Protein AF-A0A486RSJ1-F1 (afdb_monomer)

pLDDT: mean 79.88, std 11.35, range [47.62, 94.0]

Mean predicted aligned error: 12.61 Å

Sequence (170 aa):
MIQPIKFGGFFWLCMSTATRVRKNELHSVYFFQVIQTYAVINIIIFFLFCIAINRILLTGDFNQPFGNIDLMIGSILALLALILIYRLFIVPSFNYLSIYYNKVTSLIVLLLSIIISYYSSSYIRIIDEKEIINPKEYCELSYILKFSPSHINEINKSLYLNKCINLFPQ

Radius of gyration: 22.12 Å; Cα contacts (8 Å, |Δi|>4): 108; chains: 1; bounding box: 56×22×58 Å

Structure (mmCIF, N/CA/C/O backbone):
data_AF-A0A486RSJ1-F1
#
_entry.id   AF-A0A486RSJ1-F1
#
loop_
_atom_site.group_PDB
_atom_site.id
_atom_site.type_symbol
_atom_site.label_atom_id
_atom_site.label_alt_id
_atom_site.label_comp_id
_atom_site.label_asym_id
_atom_site.label_entity_id
_atom_site.label_seq_id
_atom_site.pdbx_PDB_ins_code
_atom_site.Cartn_x
_atom_site.Cartn_y
_atom_site.Cartn_z
_atom_site.occupancy
_atom_site.B_iso_or_equiv
_atom_site.auth_seq_id
_atom_site.auth_comp_id
_atom_site.auth_asym_id
_atom_site.auth_atom_id
_atom_site.pdbx_PDB_model_num
ATOM 1 N N . MET A 1 1 ? 6.468 -8.674 -1.966 1.00 50.50 1 MET A N 1
ATOM 2 C CA . MET A 1 1 ? 5.564 -9.372 -1.017 1.00 50.50 1 MET A CA 1
ATOM 3 C C . MET A 1 1 ? 5.718 -8.902 0.437 1.00 50.50 1 MET A C 1
ATOM 5 O O . MET A 1 1 ? 4.743 -8.917 1.169 1.00 50.50 1 MET A O 1
ATOM 9 N N . ILE A 1 2 ? 6.894 -8.426 0.863 1.00 60.66 2 ILE A N 1
ATOM 10 C CA . ILE A 1 2 ? 7.150 -8.018 2.260 1.00 60.66 2 ILE A CA 1
ATOM 11 C C . ILE A 1 2 ? 6.455 -6.697 2.653 1.00 60.66 2 ILE A C 1
ATOM 13 O O . ILE A 1 2 ? 5.944 -6.578 3.762 1.00 60.66 2 ILE A O 1
ATOM 17 N N . GLN A 1 3 ? 6.385 -5.713 1.751 1.00 70.50 3 GLN A N 1
ATOM 18 C CA . GLN A 1 3 ? 5.724 -4.422 2.007 1.00 70.50 3 GLN A CA 1
ATOM 19 C C . GLN A 1 3 ? 4.232 -4.515 2.391 1.00 70.50 3 GLN A C 1
ATOM 21 O O . GLN A 1 3 ? 3.864 -3.909 3.396 1.00 70.50 3 GLN A O 1
ATOM 26 N N . PRO A 1 4 ? 3.365 -5.276 1.690 1.00 74.06 4 PRO A N 1
ATOM 27 C CA . PRO A 1 4 ? 1.960 -5.388 2.089 1.00 74.06 4 PRO A CA 1
ATOM 28 C C . PRO A 1 4 ? 1.773 -6.096 3.432 1.00 74.06 4 PRO A C 1
ATOM 30 O O . PRO A 1 4 ? 0.851 -5.761 4.168 1.00 74.06 4 PRO A O 1
ATOM 33 N N . ILE A 1 5 ? 2.666 -7.027 3.784 1.00 77.88 5 ILE A N 1
ATOM 34 C CA . ILE A 1 5 ? 2.651 -7.700 5.089 1.00 77.88 5 ILE A CA 1
ATOM 35 C C . ILE A 1 5 ? 3.034 -6.711 6.197 1.00 77.88 5 ILE A C 1
ATOM 37 O O . ILE A 1 5 ? 2.352 -6.656 7.218 1.00 77.88 5 ILE A O 1
ATOM 41 N N . LYS A 1 6 ? 4.069 -5.886 5.981 1.00 82.19 6 LYS A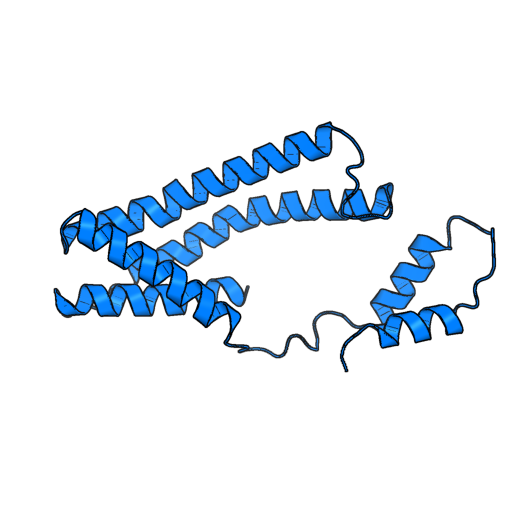 N 1
ATOM 42 C CA . LYS A 1 6 ? 4.459 -4.813 6.912 1.00 82.19 6 LYS A CA 1
ATOM 43 C C . LYS A 1 6 ? 3.316 -3.826 7.124 1.00 82.19 6 LYS A C 1
ATOM 45 O O . LYS A 1 6 ? 2.878 -3.632 8.255 1.00 82.19 6 LYS A O 1
ATOM 50 N N . PHE A 1 7 ? 2.802 -3.248 6.038 1.00 85.12 7 PHE A N 1
ATOM 51 C CA . PHE A 1 7 ? 1.705 -2.287 6.104 1.00 85.12 7 PHE A CA 1
ATOM 52 C C . PHE A 1 7 ? 0.461 -2.901 6.751 1.00 85.12 7 PHE A C 1
ATOM 54 O O . PHE A 1 7 ? -0.103 -2.305 7.662 1.00 85.12 7 PHE A O 1
ATOM 61 N N . GLY A 1 8 ? 0.064 -4.107 6.335 1.00 83.81 8 GLY A N 1
ATOM 62 C CA . GLY A 1 8 ? -1.082 -4.812 6.903 1.00 83.81 8 GLY A CA 1
ATOM 63 C C . GLY A 1 8 ? -0.924 -5.107 8.387 1.00 83.81 8 GLY A C 1
ATOM 64 O O . GLY A 1 8 ? -1.876 -4.918 9.137 1.00 83.81 8 GLY A O 1
ATOM 65 N N . GLY A 1 9 ? 0.273 -5.499 8.828 1.00 84.50 9 GLY A N 1
ATOM 66 C CA . GLY A 1 9 ? 0.581 -5.722 10.238 1.00 84.50 9 GLY A CA 1
ATOM 67 C C . GLY A 1 9 ? 0.440 -4.451 11.076 1.00 84.50 9 GLY A C 1
ATOM 68 O O . GLY A 1 9 ? -0.274 -4.461 12.078 1.00 84.50 9 GLY A O 1
ATOM 69 N N . PHE A 1 10 ? 1.051 -3.340 10.650 1.00 87.50 10 PHE A N 1
ATOM 70 C CA . PHE A 1 10 ? 0.920 -2.058 11.358 1.00 87.50 10 PHE A CA 1
ATOM 71 C C . PHE A 1 10 ? -0.514 -1.537 11.349 1.00 87.50 10 PHE A C 1
ATOM 73 O O . PHE A 1 10 ? -1.020 -1.114 12.387 1.00 87.50 10 PHE A O 1
ATOM 80 N N . PHE A 1 11 ? -1.198 -1.648 10.212 1.00 88.69 11 PHE A N 1
ATOM 81 C CA . PHE A 1 11 ? -2.581 -1.213 10.087 1.00 88.69 11 PHE A CA 1
ATOM 82 C C . PHE A 1 11 ? -3.505 -2.022 10.991 1.00 88.69 11 PHE A C 1
ATOM 84 O O . PHE A 1 11 ? -4.330 -1.457 11.709 1.00 88.69 11 PHE A O 1
ATOM 91 N N . TRP A 1 12 ? -3.320 -3.340 11.026 1.00 88.56 12 TRP A N 1
ATOM 92 C CA . TRP A 1 12 ? -4.038 -4.215 11.939 1.00 88.56 12 TRP A CA 1
ATOM 93 C C . TRP A 1 12 ? -3.770 -3.862 13.403 1.00 88.56 12 TRP A C 1
ATOM 95 O O . TRP A 1 12 ? -4.721 -3.817 14.181 1.00 88.56 12 TRP A O 1
ATOM 105 N N . LEU A 1 13 ? -2.523 -3.559 13.779 1.00 86.88 13 LEU A N 1
ATOM 106 C CA . LEU A 1 13 ? -2.185 -3.124 15.135 1.00 86.88 13 LEU A CA 1
ATOM 107 C C . LEU A 1 13 ? -2.882 -1.807 15.499 1.00 86.88 13 LEU A C 1
ATOM 109 O O . LEU A 1 13 ? -3.526 -1.753 16.541 1.00 86.88 13 LEU A O 1
ATOM 113 N N . CYS A 1 14 ? -2.820 -0.780 14.645 1.00 88.06 14 CYS A N 1
ATOM 114 C CA . CYS A 1 14 ? -3.482 0.510 14.879 1.00 88.06 14 CYS A CA 1
ATOM 115 C C . CYS A 1 14 ? -5.008 0.374 14.995 1.00 88.06 14 CYS A C 1
ATOM 117 O O . CYS A 1 14 ? -5.626 0.909 15.915 1.00 88.06 14 CYS A O 1
ATOM 119 N N . MET A 1 15 ? -5.629 -0.373 14.084 1.00 86.00 15 MET A N 1
ATOM 120 C CA . MET A 1 15 ? -7.081 -0.553 14.083 1.00 86.00 15 MET A CA 1
ATOM 121 C C . MET A 1 15 ? -7.545 -1.429 15.250 1.00 86.00 15 MET A C 1
ATOM 123 O O . MET A 1 15 ? -8.589 -1.165 15.852 1.00 86.00 15 MET A O 1
ATOM 127 N N . SER A 1 16 ? -6.757 -2.442 15.619 1.00 84.06 16 SER A N 1
ATOM 128 C CA . SER A 1 16 ? -7.047 -3.296 16.771 1.00 84.06 16 SER A CA 1
ATOM 129 C C . SER A 1 16 ? -6.891 -2.541 18.083 1.00 84.06 16 SER A C 1
ATOM 131 O O . SER A 1 16 ? -7.759 -2.674 18.938 1.00 84.06 16 SER A O 1
ATOM 133 N N . THR A 1 17 ? -5.851 -1.717 18.258 1.00 85.19 17 THR A N 1
ATOM 134 C CA . THR A 1 17 ? -5.697 -0.901 19.475 1.00 85.19 17 THR A CA 1
ATOM 135 C C . THR A 1 17 ? -6.819 0.116 19.606 1.00 85.19 17 THR A C 1
ATOM 137 O O . THR A 1 17 ? -7.397 0.221 20.685 1.00 85.19 17 THR A O 1
ATOM 140 N N . ALA A 1 18 ? -7.197 0.788 18.514 1.00 83.56 18 ALA A N 1
ATOM 141 C CA . ALA A 1 18 ? -8.339 1.693 18.508 1.00 83.56 18 ALA A CA 1
ATOM 142 C C . ALA A 1 18 ? -9.634 0.962 18.894 1.00 83.56 18 ALA A C 1
ATOM 144 O O . ALA A 1 18 ? -10.312 1.359 19.834 1.00 83.56 18 ALA A O 1
ATOM 145 N N . THR A 1 19 ? -9.948 -0.161 18.245 1.00 82.44 19 THR A N 1
ATOM 146 C CA . THR A 1 19 ? -11.179 -0.917 18.541 1.00 82.44 19 THR A CA 1
ATOM 147 C C . THR A 1 19 ? -11.179 -1.473 19.973 1.00 82.44 19 THR A C 1
ATOM 149 O O . THR A 1 19 ? -12.218 -1.469 20.638 1.00 82.44 19 THR A O 1
ATOM 152 N N . ARG A 1 20 ? -10.003 -1.855 20.499 1.00 81.81 20 ARG A N 1
ATOM 153 C CA . ARG A 1 20 ? -9.835 -2.411 21.849 1.00 81.81 20 ARG A CA 1
ATOM 154 C C . ARG A 1 20 ? -10.226 -1.454 22.970 1.00 81.81 20 ARG A C 1
ATOM 156 O O . ARG A 1 20 ? -10.698 -1.909 24.008 1.00 81.81 20 ARG A O 1
ATOM 163 N N . VAL A 1 21 ? -10.101 -0.143 22.747 1.00 79.69 21 VAL A N 1
ATOM 164 C CA . VAL A 1 21 ? -10.561 0.888 23.697 1.00 79.69 21 VAL A CA 1
ATOM 165 C C . VAL A 1 21 ? -12.069 0.780 23.960 1.00 79.69 21 VAL A C 1
ATOM 167 O O . VAL A 1 21 ? -12.531 1.142 25.040 1.00 79.69 21 VAL A O 1
ATOM 170 N N . ARG A 1 22 ? -12.850 0.280 22.993 1.00 78.44 22 ARG A N 1
ATOM 171 C CA . ARG A 1 22 ? -14.310 0.131 23.112 1.00 78.44 22 ARG A CA 1
ATOM 172 C C . ARG A 1 22 ? -14.762 -1.307 23.337 1.00 78.44 22 ARG A C 1
ATOM 174 O O . ARG A 1 22 ? -15.718 -1.514 24.078 1.00 78.44 22 ARG A O 1
ATOM 181 N N . LYS A 1 23 ? -14.101 -2.290 22.725 1.00 74.06 23 LYS A N 1
ATOM 182 C CA . LYS A 1 23 ? -14.440 -3.711 22.860 1.00 74.06 23 LYS A CA 1
ATOM 183 C C . LYS A 1 23 ? -13.168 -4.538 22.961 1.00 74.06 23 LYS A C 1
ATOM 185 O O . LYS A 1 23 ? -12.333 -4.472 22.074 1.00 74.06 23 LYS A O 1
ATOM 190 N N . ASN A 1 24 ? -13.024 -5.342 24.012 1.00 71.88 24 ASN A N 1
ATOM 191 C CA . ASN A 1 24 ? -11.772 -6.036 24.346 1.00 71.88 24 ASN A CA 1
ATOM 192 C C . ASN A 1 24 ? -11.457 -7.268 23.459 1.00 71.88 24 ASN A C 1
ATOM 194 O O . ASN A 1 24 ? -10.913 -8.258 23.941 1.00 71.88 24 ASN A O 1
ATOM 198 N N . GLU A 1 25 ? -11.803 -7.224 22.174 1.00 72.00 25 GLU A N 1
ATOM 199 C CA . GLU A 1 25 ? -11.565 -8.288 21.197 1.00 72.00 25 GLU A CA 1
ATOM 200 C C . GLU A 1 25 ? -10.545 -7.841 20.141 1.00 72.00 25 GLU A C 1
ATOM 202 O O . GLU A 1 25 ? -10.498 -6.680 19.732 1.00 72.00 25 GLU A O 1
ATOM 207 N N . LEU A 1 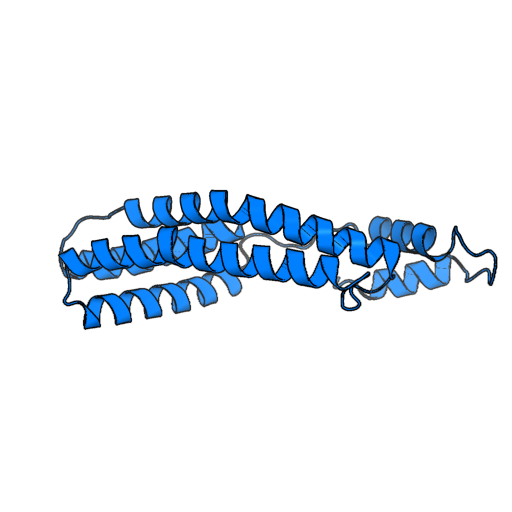26 ? -9.708 -8.779 19.692 1.00 67.75 26 LEU A N 1
ATOM 208 C CA . LEU A 1 26 ? -8.773 -8.568 18.589 1.00 67.75 26 LEU A CA 1
ATOM 209 C C . LEU A 1 26 ? -9.438 -8.995 17.282 1.00 67.75 26 LEU A C 1
ATOM 211 O O . LEU A 1 26 ? -9.718 -10.173 17.070 1.00 67.75 26 LEU A O 1
ATOM 215 N N . HIS A 1 27 ? -9.660 -8.041 16.383 1.00 74.44 27 HIS A N 1
ATOM 216 C CA . HIS A 1 27 ? -10.313 -8.304 15.105 1.00 74.44 27 HIS A CA 1
ATOM 217 C C . HIS A 1 27 ? -9.271 -8.468 13.993 1.00 74.44 27 HIS A C 1
ATOM 219 O O . HIS A 1 27 ? -8.739 -7.494 13.463 1.00 74.44 27 HIS A O 1
ATOM 225 N N . SER A 1 28 ? -8.986 -9.716 13.610 1.00 76.38 28 SER A N 1
ATOM 226 C CA . SER A 1 28 ? -8.086 -10.056 12.489 1.00 76.38 28 SER A CA 1
ATOM 227 C C . SER A 1 28 ? -8.619 -9.620 11.118 1.00 76.38 28 SER A C 1
ATOM 229 O O . SER A 1 28 ? -7.864 -9.569 10.149 1.00 76.38 28 SER A O 1
ATOM 231 N N . VAL A 1 29 ? -9.900 -9.248 11.035 1.00 80.00 29 VAL A N 1
ATOM 232 C CA . VAL A 1 29 ? -10.583 -8.809 9.808 1.00 80.00 29 VAL A CA 1
ATOM 233 C C . VAL A 1 29 ? -9.828 -7.675 9.106 1.00 80.00 29 VAL A C 1
ATOM 235 O O . VAL A 1 29 ? -9.664 -7.718 7.890 1.00 80.00 29 VAL A O 1
ATOM 238 N N . TYR A 1 30 ? -9.281 -6.709 9.855 1.00 77.62 30 TYR A N 1
ATOM 239 C CA . TYR A 1 30 ? -8.525 -5.594 9.271 1.00 77.62 30 TYR A CA 1
ATOM 240 C C . TYR A 1 30 ? -7.255 -6.047 8.537 1.00 77.62 30 TYR A C 1
ATOM 242 O O . TYR A 1 30 ? -6.895 -5.471 7.514 1.00 77.62 30 TYR A O 1
ATOM 250 N N . PHE A 1 31 ? -6.589 -7.095 9.031 1.00 77.31 31 PHE A N 1
ATOM 251 C CA . PHE A 1 31 ? -5.389 -7.647 8.406 1.00 77.31 31 PHE A CA 1
ATOM 252 C C . PHE A 1 31 ? -5.722 -8.338 7.078 1.00 77.31 31 PHE A C 1
ATOM 254 O O . PHE A 1 31 ? -5.092 -8.070 6.052 1.00 77.31 31 PHE A O 1
ATOM 261 N N . PHE A 1 32 ? -6.762 -9.176 7.071 1.00 81.62 32 PHE A N 1
ATOM 262 C CA . PHE A 1 32 ? -7.206 -9.867 5.859 1.00 81.62 32 PHE A CA 1
ATOM 263 C C . PHE A 1 32 ? -7.729 -8.899 4.791 1.00 81.62 32 PHE A C 1
ATOM 265 O O . PHE A 1 32 ? -7.441 -9.096 3.611 1.00 81.62 32 PHE A O 1
ATOM 272 N N . GLN A 1 33 ? -8.404 -7.816 5.193 1.00 85.62 33 GLN A N 1
ATOM 273 C CA . GLN A 1 33 ? -8.876 -6.779 4.271 1.00 85.62 33 GLN A CA 1
ATOM 274 C C . GLN A 1 33 ? -7.723 -6.128 3.492 1.00 85.62 33 GLN A C 1
ATOM 276 O O . GLN A 1 33 ? -7.829 -5.888 2.284 1.00 85.62 33 GLN A O 1
ATOM 281 N N . VAL A 1 34 ? -6.601 -5.867 4.172 1.00 84.06 34 VAL A N 1
ATOM 282 C CA . VAL A 1 34 ? -5.392 -5.323 3.542 1.00 84.06 34 VAL A CA 1
ATOM 283 C C . VAL A 1 34 ? -4.809 -6.326 2.552 1.00 84.06 34 VAL A C 1
ATOM 285 O O . VAL A 1 34 ? -4.556 -5.959 1.406 1.00 84.06 34 VAL A O 1
ATOM 288 N N . ILE A 1 35 ? -4.636 -7.590 2.955 1.00 85.69 35 ILE A N 1
ATOM 289 C CA . ILE A 1 35 ? -4.081 -8.635 2.079 1.00 85.69 35 ILE A CA 1
ATOM 290 C C . ILE A 1 35 ? -4.933 -8.800 0.819 1.00 85.69 35 ILE A C 1
ATOM 292 O O . ILE A 1 35 ? -4.392 -8.810 -0.287 1.00 85.69 35 ILE A O 1
ATOM 296 N N . GLN A 1 36 ? -6.256 -8.882 0.970 1.00 86.62 36 GLN A N 1
ATOM 297 C CA . GLN A 1 36 ? -7.174 -9.024 -0.156 1.00 86.62 36 GLN A CA 1
ATOM 298 C C . GLN A 1 36 ? -7.081 -7.830 -1.111 1.00 86.62 36 GLN A C 1
ATOM 300 O O . GLN A 1 36 ? -7.003 -8.014 -2.326 1.00 86.62 36 GLN A O 1
ATOM 305 N N . THR A 1 37 ? -7.042 -6.608 -0.576 1.00 87.81 37 THR A N 1
ATOM 306 C CA . THR A 1 37 ? -6.933 -5.400 -1.402 1.00 87.81 37 THR A CA 1
ATOM 307 C C . THR A 1 37 ? -5.613 -5.373 -2.171 1.00 87.81 37 THR A C 1
ATOM 309 O O . THR A 1 37 ? -5.605 -5.119 -3.375 1.00 87.81 37 THR A O 1
ATOM 312 N N . TYR A 1 38 ? -4.501 -5.710 -1.514 1.00 85.25 38 TYR A N 1
ATOM 313 C CA . TYR A 1 38 ? -3.199 -5.795 -2.171 1.00 85.25 38 TYR A CA 1
ATOM 314 C C . TYR A 1 38 ? -3.145 -6.874 -3.250 1.00 85.25 38 TYR A C 1
ATOM 316 O O . TYR A 1 38 ? -2.554 -6.634 -4.299 1.00 85.25 38 TYR A O 1
ATOM 324 N N . ALA A 1 39 ? -3.769 -8.034 -3.032 1.00 86.88 39 ALA A N 1
ATOM 325 C CA . ALA A 1 39 ? -3.817 -9.098 -4.031 1.00 86.88 39 ALA A CA 1
ATOM 326 C C . ALA A 1 39 ? -4.503 -8.632 -5.327 1.00 86.88 39 ALA A C 1
ATOM 328 O O . ALA A 1 39 ? -3.988 -8.878 -6.416 1.00 86.88 39 ALA A O 1
ATOM 329 N N . VAL A 1 40 ? -5.616 -7.898 -5.212 1.00 88.44 40 VAL A N 1
ATOM 330 C CA . VAL A 1 40 ? -6.343 -7.350 -6.370 1.00 88.44 40 VAL A CA 1
ATOM 331 C C . VAL A 1 40 ? -5.545 -6.238 -7.057 1.00 88.44 40 VAL A C 1
ATOM 333 O O . VAL A 1 40 ? -5.418 -6.232 -8.280 1.00 88.44 40 VAL A O 1
ATOM 336 N N . ILE A 1 41 ? -4.965 -5.310 -6.290 1.00 87.94 41 ILE A N 1
ATOM 337 C CA . ILE A 1 41 ? -4.194 -4.184 -6.844 1.00 87.94 41 ILE A CA 1
ATOM 338 C C . ILE A 1 41 ? -2.911 -4.660 -7.530 1.00 87.94 41 ILE A C 1
ATOM 340 O O . ILE A 1 41 ? -2.503 -4.070 -8.529 1.00 87.94 41 ILE A O 1
ATOM 344 N N . ASN A 1 42 ? -2.289 -5.740 -7.049 1.00 87.00 42 ASN A N 1
ATOM 345 C CA . ASN A 1 42 ? -1.057 -6.266 -7.636 1.00 87.00 42 ASN A CA 1
ATOM 346 C C . ASN A 1 42 ? -1.205 -6.635 -9.117 1.00 87.00 42 ASN A C 1
ATOM 348 O O . ASN A 1 42 ? -0.246 -6.497 -9.871 1.00 87.00 42 ASN A O 1
ATOM 352 N N . ILE A 1 43 ? -2.399 -7.052 -9.548 1.00 88.00 43 ILE A N 1
ATOM 353 C CA . ILE A 1 43 ? -2.687 -7.322 -10.963 1.00 88.00 43 ILE A CA 1
ATOM 354 C C . ILE A 1 43 ? -2.516 -6.041 -11.791 1.00 88.00 43 ILE A C 1
ATOM 356 O O . ILE A 1 43 ? -1.908 -6.056 -12.856 1.00 88.00 43 ILE A O 1
ATOM 360 N N . ILE A 1 44 ? -2.994 -4.907 -11.281 1.00 88.38 44 ILE A N 1
ATOM 361 C CA . ILE A 1 44 ? -2.876 -3.605 -11.949 1.00 88.38 44 ILE A CA 1
ATOM 362 C C . ILE A 1 44 ? -1.426 -3.125 -11.939 1.00 88.38 44 ILE A C 1
ATOM 364 O O . ILE A 1 44 ? -0.934 -2.642 -12.956 1.00 88.38 44 ILE A O 1
ATOM 368 N N . ILE A 1 45 ? -0.728 -3.294 -10.809 1.00 85.25 45 ILE A N 1
ATOM 369 C CA . ILE A 1 45 ? 0.699 -2.963 -10.688 1.00 85.25 45 ILE A CA 1
ATOM 370 C C . ILE A 1 45 ? 1.514 -3.745 -11.721 1.00 85.25 45 ILE A C 1
ATOM 372 O O . ILE A 1 45 ? 2.392 -3.167 -12.354 1.00 85.25 45 ILE A O 1
ATOM 376 N N . PHE A 1 46 ? 1.199 -5.023 -11.943 1.00 87.69 46 PHE A N 1
ATOM 377 C CA . PHE A 1 46 ? 1.848 -5.832 -12.970 1.00 87.69 46 PHE A CA 1
ATOM 378 C C . PHE A 1 46 ? 1.677 -5.230 -14.375 1.00 87.69 46 PHE A C 1
ATOM 380 O O . PHE A 1 46 ? 2.666 -5.048 -15.080 1.00 87.69 46 PHE A O 1
ATOM 387 N N . PHE A 1 47 ? 0.462 -4.831 -14.765 1.00 87.25 47 PHE A N 1
ATOM 388 C CA . PHE A 1 47 ? 0.247 -4.180 -16.065 1.00 87.25 47 PHE A CA 1
ATOM 389 C C . PHE A 1 47 ? 0.979 -2.836 -16.186 1.00 87.25 47 PHE A C 1
ATOM 391 O O . PHE A 1 47 ? 1.581 -2.558 -17.223 1.00 87.25 47 PHE A O 1
ATOM 398 N N . LEU A 1 48 ? 0.984 -2.021 -15.127 1.00 86.19 48 LEU A N 1
ATOM 399 C CA . LEU A 1 48 ? 1.752 -0.770 -15.095 1.00 86.19 48 LEU A CA 1
ATOM 400 C C . LEU A 1 48 ? 3.260 -1.023 -15.225 1.00 86.19 48 LEU A C 1
ATOM 402 O O . LEU A 1 48 ? 3.952 -0.278 -15.916 1.00 86.19 48 LEU A O 1
ATOM 406 N N . PHE A 1 49 ? 3.762 -2.093 -14.609 1.00 86.38 49 PHE A N 1
ATOM 407 C CA . PHE A 1 49 ? 5.154 -2.511 -14.720 1.00 86.38 49 PHE A CA 1
ATOM 408 C C . PHE A 1 49 ? 5.511 -2.963 -16.143 1.00 86.38 49 PHE A C 1
ATOM 410 O O . PHE A 1 49 ? 6.551 -2.566 -16.663 1.00 86.38 49 PHE A O 1
ATOM 417 N N . CYS A 1 50 ? 4.634 -3.709 -16.821 1.00 85.69 50 CYS A N 1
ATOM 418 C CA . CYS A 1 50 ? 4.827 -4.056 -18.232 1.00 85.69 50 CYS A CA 1
ATOM 419 C C . CYS A 1 50 ? 4.897 -2.811 -19.130 1.00 85.69 50 CYS A C 1
ATOM 421 O O . CYS A 1 50 ? 5.772 -2.726 -19.990 1.00 85.69 50 CYS A O 1
ATOM 423 N N . ILE A 1 51 ? 4.025 -1.820 -18.906 1.00 84.69 51 ILE A N 1
ATOM 424 C CA . ILE A 1 51 ? 4.064 -0.542 -19.638 1.00 84.69 51 ILE A CA 1
ATOM 425 C C . ILE A 1 51 ? 5.389 0.186 -19.376 1.00 84.69 51 ILE A C 1
ATOM 427 O O . ILE A 1 51 ? 6.010 0.695 -20.306 1.00 84.69 51 ILE A O 1
ATOM 431 N N . ALA A 1 52 ? 5.853 0.208 -18.126 1.00 82.38 52 ALA A N 1
ATOM 432 C CA . ALA A 1 52 ? 7.130 0.812 -17.763 1.00 82.38 52 ALA A CA 1
ATOM 433 C C . ALA A 1 52 ? 8.332 0.140 -18.451 1.00 82.38 52 ALA A C 1
ATOM 435 O O . ALA A 1 52 ? 9.197 0.840 -18.976 1.00 82.38 52 ALA A O 1
ATOM 436 N N . ILE A 1 53 ? 8.375 -1.197 -18.499 1.00 84.38 53 ILE A N 1
ATOM 437 C CA . ILE A 1 53 ? 9.417 -1.935 -19.231 1.00 84.38 53 ILE A CA 1
ATOM 438 C C . ILE A 1 53 ? 9.375 -1.587 -20.719 1.00 84.38 53 ILE A C 1
ATOM 440 O O . ILE A 1 53 ? 10.416 -1.284 -21.298 1.00 84.38 53 ILE A O 1
ATOM 444 N N . ASN A 1 54 ? 8.187 -1.591 -21.331 1.00 82.81 54 ASN A N 1
ATOM 445 C CA . ASN A 1 54 ? 8.040 -1.262 -22.748 1.00 82.81 54 ASN A CA 1
ATOM 446 C C . ASN A 1 54 ? 8.562 0.144 -23.070 1.00 82.81 54 ASN A C 1
ATOM 448 O O . ASN A 1 54 ? 9.225 0.319 -24.089 1.00 82.81 54 ASN A O 1
ATOM 452 N N . ARG A 1 55 ? 8.342 1.128 -22.185 1.00 82.31 55 ARG A N 1
ATOM 453 C CA . ARG A 1 55 ? 8.931 2.470 -22.329 1.00 82.31 55 ARG A CA 1
ATOM 454 C C . ARG A 1 55 ? 10.454 2.419 -22.293 1.00 82.31 55 ARG A C 1
ATOM 456 O O . ARG A 1 55 ? 11.093 2.851 -23.242 1.00 82.31 55 ARG A O 1
ATOM 463 N N . ILE A 1 56 ? 11.045 1.810 -21.264 1.00 80.00 56 ILE A N 1
ATOM 464 C CA . ILE A 1 56 ? 12.510 1.707 -21.157 1.00 80.00 56 ILE A CA 1
ATOM 465 C C . ILE A 1 56 ? 13.114 1.037 -22.402 1.00 80.00 56 ILE A C 1
ATOM 467 O O . ILE A 1 56 ? 14.134 1.502 -22.904 1.00 80.00 56 ILE A O 1
ATOM 471 N N . LEU A 1 57 ? 12.495 -0.031 -22.914 1.00 80.06 57 LEU A N 1
ATOM 472 C CA . LEU A 1 57 ? 13.008 -0.768 -24.071 1.00 80.06 57 LEU A CA 1
ATOM 473 C C . LEU A 1 57 ? 12.906 0.012 -25.389 1.00 80.06 57 LEU A C 1
ATOM 475 O O . LEU A 1 57 ? 13.778 -0.144 -26.238 1.00 80.06 57 LEU A O 1
ATOM 479 N N . L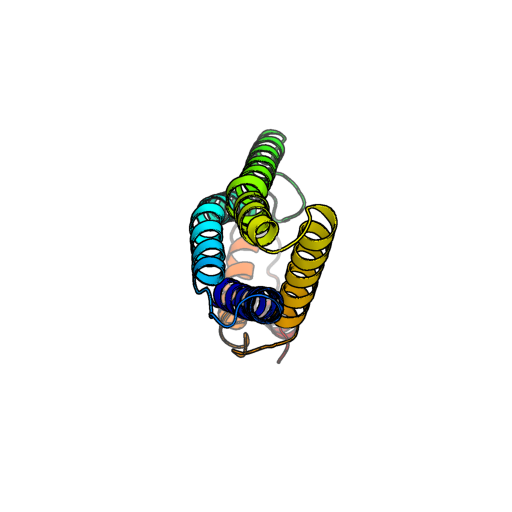EU A 1 58 ? 11.861 0.825 -25.576 1.00 77.38 58 LEU A N 1
ATOM 480 C CA . LEU A 1 58 ? 11.598 1.509 -26.848 1.00 77.38 58 LEU A CA 1
ATOM 481 C C . LEU A 1 58 ? 12.149 2.939 -26.903 1.00 77.38 58 LEU A C 1
ATOM 483 O O . LEU A 1 58 ? 12.693 3.336 -27.930 1.00 77.38 58 LEU A O 1
ATOM 487 N N . THR A 1 59 ? 12.009 3.721 -25.830 1.00 72.56 59 THR A N 1
ATOM 488 C CA . THR A 1 59 ? 12.483 5.116 -25.763 1.00 72.56 59 THR A CA 1
ATOM 489 C C . THR A 1 59 ? 13.817 5.262 -25.033 1.00 72.56 59 THR A C 1
ATOM 491 O O . THR A 1 59 ? 14.458 6.302 -25.152 1.00 72.56 59 THR A O 1
ATOM 494 N N . GLY A 1 60 ? 14.273 4.248 -24.288 1.00 70.19 60 GLY A N 1
ATOM 495 C CA . GLY A 1 60 ? 15.494 4.340 -23.475 1.00 70.19 60 GLY A CA 1
ATOM 496 C C . GLY A 1 60 ? 15.358 5.242 -22.240 1.00 70.19 60 GLY A C 1
ATOM 497 O O . GLY A 1 60 ? 16.328 5.407 -21.499 1.00 70.19 60 GLY A O 1
ATOM 498 N N . ASP A 1 61 ? 14.168 5.803 -22.008 1.00 71.50 61 ASP A N 1
ATOM 499 C CA . ASP A 1 61 ? 13.823 6.677 -20.887 1.00 71.50 61 ASP A CA 1
ATOM 500 C C . ASP A 1 61 ? 12.468 6.250 -20.300 1.00 71.50 61 ASP A C 1
ATOM 502 O O . ASP A 1 61 ? 11.498 6.000 -21.015 1.00 71.50 61 ASP A O 1
ATOM 506 N N . PHE A 1 62 ? 12.400 6.176 -18.973 1.00 68.50 62 PHE A N 1
ATOM 507 C CA . PHE A 1 62 ? 11.193 5.839 -18.222 1.00 68.50 62 PHE A CA 1
ATOM 508 C C . PHE A 1 62 ? 10.130 6.947 -18.285 1.00 68.50 62 PHE A C 1
ATOM 510 O O . PHE A 1 62 ? 8.925 6.672 -18.301 1.00 68.50 62 PHE A O 1
ATOM 517 N N . ASN A 1 63 ? 10.573 8.206 -18.307 1.00 74.06 63 ASN A N 1
ATOM 518 C CA . ASN A 1 63 ? 9.692 9.369 -18.231 1.00 74.06 63 ASN A CA 1
ATOM 519 C C . ASN A 1 63 ? 9.112 9.755 -19.591 1.00 74.06 63 ASN A C 1
ATOM 521 O O . ASN A 1 63 ? 8.113 10.474 -19.647 1.00 74.06 63 ASN A O 1
ATOM 525 N N . GLN A 1 64 ? 9.707 9.267 -20.679 1.00 74.12 64 GLN A N 1
ATOM 526 C CA . GLN A 1 64 ? 9.247 9.553 -22.024 1.00 74.12 64 GLN A CA 1
ATOM 527 C C . GLN A 1 64 ? 8.270 8.461 -22.486 1.00 74.12 64 GLN A C 1
ATOM 529 O O . GLN A 1 64 ? 8.686 7.323 -22.718 1.00 74.12 64 GLN A O 1
ATOM 534 N N . PRO A 1 65 ? 6.962 8.761 -22.614 1.00 73.19 65 PRO A N 1
ATOM 535 C CA . PRO A 1 65 ? 6.010 7.800 -23.152 1.00 73.19 65 PRO A CA 1
ATOM 536 C C . PRO A 1 65 ? 6.322 7.529 -24.628 1.00 73.19 65 PRO A C 1
ATOM 538 O O . PRO A 1 65 ? 6.622 8.455 -25.380 1.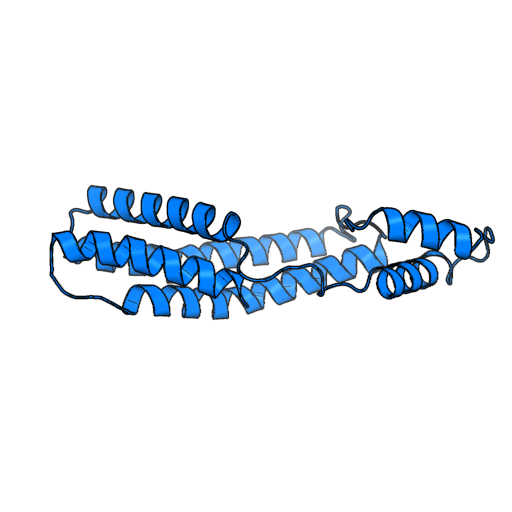00 73.19 65 PRO A O 1
ATOM 541 N N . PHE A 1 66 ? 6.193 6.270 -25.050 1.00 71.81 66 PHE A N 1
ATOM 542 C CA . PHE A 1 66 ? 6.354 5.887 -26.455 1.00 71.81 66 PHE A CA 1
ATOM 543 C C . PHE A 1 66 ? 5.272 6.523 -27.347 1.00 71.81 66 PHE A C 1
ATOM 545 O O . PHE A 1 66 ? 5.523 6.877 -28.495 1.00 71.81 66 PHE A O 1
ATOM 552 N N . GLY A 1 67 ? 4.072 6.733 -26.797 1.00 79.62 67 GLY A N 1
ATOM 553 C CA . GLY A 1 67 ? 2.994 7.461 -27.457 1.00 79.62 67 GLY A CA 1
ATOM 554 C C . GLY A 1 67 ? 1.831 7.791 -26.522 1.00 79.62 67 GLY A C 1
ATOM 555 O O . GLY A 1 67 ? 1.791 7.375 -25.362 1.00 79.62 67 GLY A O 1
ATOM 556 N N . ASN A 1 68 ? 0.842 8.519 -27.044 1.00 84.31 68 ASN A N 1
ATOM 557 C CA . ASN A 1 68 ? -0.326 8.966 -26.271 1.00 84.31 68 ASN A CA 1
ATOM 558 C C . ASN A 1 68 ? -1.178 7.803 -25.729 1.00 84.31 68 ASN A C 1
ATOM 560 O O . ASN A 1 68 ? -1.819 7.940 -24.688 1.00 84.31 68 ASN A O 1
ATOM 564 N N . ILE A 1 69 ? -1.160 6.649 -26.405 1.00 83.31 69 ILE A N 1
ATOM 565 C CA . ILE A 1 69 ? -1.914 5.450 -26.012 1.00 83.31 69 ILE A CA 1
ATOM 566 C C . ILE A 1 69 ? -1.374 4.869 -24.696 1.00 83.31 69 ILE A C 1
ATOM 568 O O . ILE A 1 69 ? 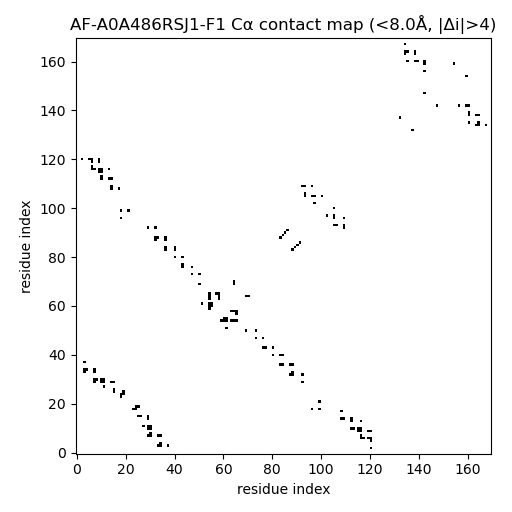-2.158 4.565 -23.798 1.00 83.31 69 ILE A O 1
ATOM 572 N N . ASP A 1 70 ? -0.050 4.806 -24.525 1.00 80.31 70 ASP A N 1
ATOM 573 C CA . ASP A 1 70 ? 0.576 4.334 -23.281 1.00 80.31 70 ASP A CA 1
ATOM 574 C C . ASP A 1 70 ? 0.242 5.233 -22.091 1.00 80.31 70 ASP A C 1
ATOM 576 O O . ASP A 1 70 ? 0.086 4.762 -20.962 1.00 80.31 70 ASP A O 1
ATOM 580 N N . LEU A 1 71 ? 0.164 6.546 -22.327 1.00 84.31 71 LEU A N 1
ATOM 581 C CA . LEU A 1 71 ? -0.215 7.510 -21.300 1.00 84.31 71 LEU A CA 1
ATOM 582 C C . LEU A 1 71 ? -1.685 7.324 -20.898 1.00 84.31 71 LEU A C 1
ATOM 584 O O . LEU A 1 71 ? -2.005 7.294 -19.710 1.00 84.31 71 LEU A O 1
ATOM 588 N N . MET A 1 72 ? -2.567 7.148 -21.886 1.00 89.81 72 MET A N 1
ATOM 589 C CA . MET A 1 72 ? -3.997 6.938 -21.674 1.00 89.81 72 MET A CA 1
ATOM 590 C C . MET A 1 72 ? -4.278 5.637 -20.911 1.00 89.81 72 MET A C 1
ATOM 592 O O . MET A 1 72 ? -4.979 5.664 -19.901 1.00 89.81 72 MET A O 1
ATOM 596 N N . ILE A 1 73 ? -3.698 4.510 -21.335 1.00 88.12 73 ILE A N 1
ATOM 597 C CA . ILE A 1 73 ? -3.879 3.211 -20.666 1.00 88.12 73 ILE A CA 1
ATOM 598 C C . ILE A 1 73 ? -3.317 3.261 -19.242 1.00 88.12 73 ILE A C 1
ATOM 600 O O . ILE A 1 73 ? -3.987 2.826 -18.304 1.00 88.12 73 ILE A O 1
ATOM 604 N N . GLY A 1 74 ? -2.126 3.840 -19.054 1.00 86.75 74 GLY A N 1
ATOM 605 C CA . GLY A 1 74 ? -1.543 4.021 -17.724 1.00 86.75 74 GLY A CA 1
ATOM 606 C C . GLY A 1 74 ? -2.438 4.851 -16.797 1.00 86.75 74 GLY A C 1
ATOM 607 O O . GLY A 1 74 ? -2.639 4.480 -15.641 1.00 86.75 74 GLY A O 1
ATOM 608 N N . SER A 1 75 ? -3.037 5.930 -17.311 1.00 88.25 75 SER A N 1
ATOM 609 C CA . SER A 1 75 ? -3.981 6.766 -16.559 1.00 88.25 75 SER A CA 1
ATOM 610 C C . SER A 1 75 ? -5.253 6.004 -16.169 1.00 88.25 75 SER A C 1
ATOM 612 O O . SER A 1 75 ? -5.663 6.055 -15.009 1.00 88.25 75 SER A O 1
ATOM 614 N N . ILE A 1 76 ? -5.837 5.237 -17.097 1.00 93.00 76 ILE A N 1
ATOM 615 C CA . ILE A 1 76 ? -7.024 4.409 -16.831 1.00 93.00 76 ILE A CA 1
ATOM 616 C C . ILE A 1 76 ? -6.727 3.379 -15.737 1.00 93.00 76 ILE A C 1
ATOM 618 O O . ILE A 1 76 ? -7.508 3.240 -14.796 1.00 93.00 76 ILE A O 1
ATOM 622 N N . LEU A 1 77 ? -5.586 2.690 -15.820 1.00 92.19 77 LEU A N 1
ATOM 623 C CA . LEU A 1 77 ? -5.169 1.705 -14.820 1.00 92.19 77 LEU A CA 1
ATOM 624 C C . LEU A 1 77 ? -4.940 2.343 -13.443 1.00 92.19 77 LEU A C 1
ATOM 626 O O . LEU A 1 77 ? -5.374 1.788 -12.434 1.00 92.19 77 LEU A O 1
ATOM 630 N N . ALA A 1 78 ? -4.317 3.522 -13.387 1.00 88.44 78 ALA A N 1
ATOM 631 C CA . ALA A 1 78 ? -4.121 4.253 -12.136 1.00 88.44 78 ALA A CA 1
ATOM 632 C C . ALA A 1 78 ? -5.457 4.674 -11.500 1.00 88.44 78 ALA A C 1
ATOM 634 O O . ALA A 1 78 ? -5.655 4.516 -10.293 1.00 88.44 78 ALA A O 1
ATOM 635 N N . LEU A 1 79 ? -6.403 5.156 -12.309 1.00 94.00 79 LEU A N 1
ATOM 636 C CA . LEU A 1 79 ? -7.733 5.538 -11.838 1.00 94.00 79 LEU A CA 1
ATOM 637 C C . LEU A 1 79 ? -8.520 4.318 -11.337 1.00 94.00 79 LEU A C 1
ATOM 639 O O . LEU A 1 79 ? -9.149 4.372 -10.279 1.00 94.00 79 LEU A O 1
ATOM 643 N N . LEU A 1 80 ? -8.420 3.190 -12.046 1.00 93.25 80 LEU A N 1
ATOM 644 C CA . LEU A 1 80 ? -9.001 1.915 -11.631 1.00 93.25 80 LEU A CA 1
ATOM 645 C C . LEU A 1 80 ? -8.425 1.447 -10.285 1.00 93.25 80 LEU A C 1
ATOM 647 O O . LEU A 1 80 ? -9.182 1.031 -9.407 1.00 93.25 80 LEU A O 1
ATOM 651 N N . ALA A 1 81 ? -7.107 1.565 -10.090 1.00 90.19 81 ALA A N 1
ATOM 652 C CA . ALA A 1 81 ? -6.459 1.238 -8.823 1.00 90.19 81 ALA A CA 1
ATOM 653 C C . ALA A 1 81 ? -6.993 2.101 -7.672 1.00 90.19 81 ALA A C 1
ATOM 655 O O . ALA A 1 81 ? -7.338 1.559 -6.624 1.00 90.19 81 ALA A O 1
ATOM 656 N N . LEU A 1 82 ? -7.134 3.418 -7.865 1.00 91.75 82 LEU A N 1
ATOM 657 C CA . LEU A 1 82 ? -7.695 4.319 -6.849 1.00 91.75 82 LEU A CA 1
ATOM 658 C C . LEU A 1 82 ? -9.135 3.950 -6.476 1.00 91.75 82 LEU A C 1
ATOM 660 O O . LEU A 1 82 ? -9.467 3.884 -5.290 1.00 91.75 82 LEU A O 1
ATOM 664 N N . ILE A 1 83 ? -9.977 3.659 -7.470 1.00 93.69 83 ILE A N 1
ATOM 665 C CA . ILE A 1 83 ? -11.366 3.232 -7.246 1.00 93.69 83 ILE A CA 1
ATOM 666 C C . ILE A 1 83 ? -11.404 1.934 -6.433 1.00 93.69 83 ILE A C 1
ATOM 668 O O . ILE A 1 83 ? -12.193 1.808 -5.493 1.00 93.69 83 ILE A O 1
ATOM 672 N N . LEU A 1 84 ? -10.544 0.969 -6.763 1.00 92.38 84 LEU A N 1
ATOM 673 C CA . LEU A 1 84 ? -10.479 -0.306 -6.056 1.00 92.38 84 LEU A CA 1
ATOM 674 C C . LEU A 1 84 ? -9.929 -0.156 -4.638 1.00 92.38 84 LEU A C 1
ATOM 676 O O . LEU A 1 84 ? -10.497 -0.753 -3.730 1.00 92.38 84 LEU A O 1
ATOM 680 N N . ILE A 1 85 ? -8.909 0.679 -4.413 1.00 91.00 85 ILE A N 1
ATOM 681 C CA . ILE A 1 85 ? -8.422 1.016 -3.064 1.00 91.00 85 ILE A CA 1
ATOM 682 C C . ILE A 1 85 ? -9.564 1.596 -2.231 1.00 91.00 85 ILE A C 1
ATOM 684 O O . ILE A 1 85 ? -9.818 1.154 -1.110 1.00 91.00 85 ILE A O 1
ATOM 688 N N . TYR A 1 86 ? -10.293 2.565 -2.782 1.00 91.75 86 TYR A N 1
ATOM 689 C CA . TYR A 1 86 ? -11.409 3.178 -2.075 1.00 91.75 86 TYR A CA 1
ATOM 690 C C . TYR A 1 86 ? -12.486 2.142 -1.720 1.00 91.75 86 TYR A C 1
ATOM 692 O O . TYR A 1 86 ? -12.886 2.025 -0.560 1.00 91.75 86 TYR A O 1
ATOM 700 N N . ARG A 1 87 ? -12.915 1.340 -2.700 1.00 93.19 87 ARG A N 1
ATOM 701 C CA . ARG A 1 87 ? -14.008 0.373 -2.539 1.00 93.19 87 ARG A CA 1
ATOM 702 C C . ARG A 1 87 ? -13.642 -0.827 -1.666 1.00 93.19 87 ARG A C 1
ATOM 704 O O . ARG A 1 87 ? -14.486 -1.283 -0.902 1.00 93.19 87 ARG A O 1
ATOM 711 N N . LEU A 1 88 ? -12.430 -1.362 -1.802 1.00 90.69 88 LEU A N 1
ATOM 712 C CA . LEU A 1 88 ? -12.003 -2.597 -1.139 1.00 90.69 88 LEU A CA 1
ATOM 713 C C . LEU A 1 88 ? -11.289 -2.350 0.183 1.00 90.69 88 LEU A C 1
ATOM 715 O O . LEU A 1 88 ? -11.290 -3.240 1.020 1.00 90.69 88 LEU A O 1
ATOM 719 N N . PHE A 1 89 ? -10.711 -1.175 0.412 1.00 90.50 89 PHE A N 1
ATOM 720 C CA . PHE A 1 89 ? -9.980 -0.909 1.648 1.00 90.50 89 PHE A CA 1
ATOM 721 C C . PHE A 1 89 ? -10.635 0.182 2.489 1.00 90.50 89 PHE A C 1
ATOM 723 O O . PHE A 1 89 ? -10.982 -0.077 3.643 1.00 90.50 89 PHE A O 1
ATOM 730 N N . ILE A 1 90 ? -10.866 1.370 1.924 1.00 90.12 90 ILE A N 1
ATOM 731 C CA . ILE A 1 90 ? -11.354 2.526 2.694 1.00 90.12 90 ILE A CA 1
ATOM 732 C C . ILE A 1 90 ? -12.790 2.316 3.181 1.00 90.12 90 ILE A C 1
ATOM 734 O O . ILE A 1 90 ? -13.042 2.391 4.382 1.00 90.12 90 ILE A O 1
ATOM 738 N N . VAL A 1 91 ? -13.725 2.019 2.273 1.00 91.50 91 VAL A N 1
ATOM 739 C CA . VAL A 1 91 ? -15.152 1.842 2.596 1.00 91.50 91 VAL A CA 1
ATOM 740 C C . VAL A 1 91 ? -15.397 0.745 3.645 1.00 91.50 91 VAL A C 1
ATOM 742 O O . VAL A 1 91 ? -16.039 1.041 4.654 1.00 91.50 91 VAL A O 1
ATOM 745 N N . PRO A 1 92 ? -14.906 -0.501 3.483 1.00 89.19 92 PRO A N 1
ATOM 746 C CA . PRO A 1 92 ? -15.157 -1.554 4.465 1.00 89.19 92 PRO A CA 1
ATOM 747 C C . PRO A 1 92 ? -14.492 -1.269 5.815 1.00 89.19 92 PRO A C 1
ATOM 749 O O . PRO A 1 92 ? -15.130 -1.472 6.847 1.00 89.19 92 PRO A O 1
ATOM 752 N N . SER A 1 93 ? -13.266 -0.732 5.830 1.00 88.94 93 SER A N 1
ATOM 753 C CA . SER A 1 93 ? -12.586 -0.367 7.083 1.00 88.94 93 SER A CA 1
ATOM 754 C C . SER A 1 93 ? -13.327 0.744 7.828 1.00 88.94 93 SER A C 1
ATOM 756 O O . SER A 1 93 ? -13.498 0.664 9.043 1.00 88.94 93 SER A O 1
ATOM 758 N N . PHE A 1 94 ? -13.816 1.755 7.103 1.00 90.69 94 PHE A N 1
ATOM 759 C CA . PHE A 1 94 ? -14.618 2.837 7.668 1.00 90.69 94 PHE A CA 1
ATOM 760 C C . PHE A 1 94 ? -15.951 2.333 8.224 1.00 90.69 94 PHE A C 1
ATOM 762 O O . PHE A 1 94 ? -16.287 2.631 9.369 1.00 90.69 94 PHE A O 1
ATOM 769 N N . ASN A 1 95 ? -16.692 1.549 7.437 1.00 89.62 95 ASN A N 1
ATOM 770 C CA . ASN A 1 95 ? -17.988 1.013 7.848 1.00 89.62 95 ASN A CA 1
ATOM 771 C C . ASN A 1 95 ? -17.849 0.152 9.103 1.00 89.62 95 ASN A C 1
ATOM 773 O O . ASN A 1 95 ? -18.629 0.310 10.039 1.00 89.62 95 ASN A O 1
ATOM 777 N N . TYR A 1 96 ? -16.827 -0.701 9.158 1.00 86.69 96 TYR A N 1
ATOM 778 C CA . TYR A 1 96 ? -16.581 -1.542 10.321 1.00 86.69 96 TYR A CA 1
ATOM 779 C C . TYR A 1 96 ? -16.223 -0.716 11.565 1.00 86.69 96 TYR A C 1
ATOM 781 O O . TYR A 1 96 ? -16.754 -0.958 12.646 1.00 86.69 96 TYR A O 1
ATOM 789 N N . LEU A 1 97 ? -15.391 0.317 11.420 1.00 86.75 97 LEU A N 1
ATOM 790 C CA . LEU A 1 97 ? -15.032 1.193 12.535 1.00 86.75 97 LEU A CA 1
ATOM 791 C C . LEU A 1 97 ? -16.225 2.037 13.025 1.00 86.75 97 LEU A C 1
ATOM 793 O O . LEU A 1 97 ? -16.366 2.277 14.225 1.00 86.75 97 LEU A O 1
ATOM 797 N N . SER A 1 98 ? -17.125 2.411 12.110 1.00 87.75 98 SER A N 1
ATOM 798 C CA . SER A 1 98 ? -18.345 3.170 12.414 1.00 87.75 98 SER A CA 1
ATOM 799 C C . SER A 1 98 ? -19.377 2.406 13.248 1.00 87.75 98 SER A C 1
ATOM 801 O O . SER A 1 98 ? -20.296 3.016 13.787 1.00 87.75 98 SER A O 1
ATOM 803 N N . ILE A 1 99 ? -19.206 1.088 13.410 1.00 88.50 99 ILE A N 1
ATOM 804 C CA . ILE A 1 99 ? -19.980 0.283 14.367 1.00 88.50 99 ILE A CA 1
ATOM 805 C C . ILE A 1 99 ? -19.611 0.663 15.812 1.00 88.50 99 ILE A C 1
ATOM 807 O O . ILE A 1 99 ? -20.456 0.611 16.701 1.00 88.50 99 ILE A O 1
ATOM 811 N N . TYR A 1 100 ? -18.360 1.067 16.052 1.00 86.25 100 TYR A N 1
ATOM 812 C CA . TYR A 1 100 ? -17.826 1.343 17.391 1.00 86.25 100 TYR A CA 1
ATOM 813 C C . TYR A 1 100 ? -17.705 2.838 17.709 1.00 86.25 100 TYR A C 1
ATOM 815 O O . TYR A 1 100 ? -17.692 3.227 18.879 1.00 86.25 100 TYR A O 1
ATOM 823 N N . TYR A 1 101 ? -17.591 3.680 16.681 1.00 87.38 101 TYR A N 1
ATOM 824 C CA . TYR A 1 101 ? -17.348 5.114 16.805 1.00 87.38 101 TYR A CA 1
ATOM 825 C C . TYR A 1 101 ? -18.292 5.929 15.920 1.00 87.38 101 TYR A C 1
ATOM 827 O O . TYR A 1 101 ? -18.735 5.484 14.866 1.00 87.38 101 TYR A O 1
ATOM 835 N N . ASN A 1 102 ? -18.519 7.194 16.282 1.00 90.25 102 ASN A N 1
ATOM 836 C CA . ASN A 1 102 ? -19.228 8.134 15.412 1.00 90.25 102 ASN A CA 1
ATOM 837 C C . ASN A 1 102 ? -18.482 8.313 14.075 1.00 90.25 102 ASN A C 1
ATOM 839 O O . ASN A 1 102 ? -17.260 8.155 14.005 1.00 90.25 102 ASN A O 1
ATOM 843 N N . LYS A 1 103 ? -19.202 8.693 13.010 1.00 89.81 103 LYS A N 1
ATOM 844 C CA . LYS A 1 103 ? -18.649 8.809 11.643 1.00 89.81 103 LYS A CA 1
ATOM 845 C C . LYS A 1 103 ? -17.377 9.662 11.568 1.00 89.81 103 LYS A C 1
ATOM 847 O O . LYS A 1 103 ? -16.409 9.256 10.936 1.00 89.81 103 LYS A O 1
ATOM 852 N N . VAL A 1 104 ? -17.357 10.811 12.246 1.00 90.50 104 VAL A N 1
ATOM 853 C CA . VAL A 1 104 ? -16.198 11.723 12.247 1.00 90.50 104 VAL A CA 1
ATOM 854 C C . VAL A 1 104 ? -14.994 11.082 12.936 1.00 90.50 104 VAL A C 1
ATOM 856 O O . VAL A 1 104 ? -13.904 11.049 12.372 1.00 90.50 104 VAL A O 1
ATOM 859 N N . THR A 1 105 ? -15.191 10.508 14.124 1.00 87.81 105 THR A N 1
ATOM 860 C CA . THR A 1 105 ? -14.124 9.826 14.868 1.00 87.81 105 THR A CA 1
ATOM 861 C C . THR A 1 105 ? -13.583 8.627 14.093 1.00 87.81 105 THR A C 1
ATOM 863 O O . THR A 1 105 ? -12.373 8.443 14.031 1.00 87.81 105 THR A O 1
ATOM 866 N N . SER A 1 106 ? -14.460 7.862 13.440 1.00 89.50 106 SER A N 1
ATOM 867 C CA . SER A 1 106 ? -14.065 6.735 12.590 1.00 89.50 106 SER A CA 1
ATOM 868 C C . SER A 1 106 ? -13.180 7.186 11.429 1.00 89.50 106 SER A C 1
ATOM 870 O O . SER A 1 106 ? -12.153 6.574 11.152 1.00 89.50 106 SER A O 1
ATOM 872 N N . LEU A 1 107 ? -13.540 8.293 10.774 1.00 90.62 107 LEU A N 1
ATOM 873 C CA . LEU A 1 107 ? -12.746 8.850 9.683 1.00 90.62 107 LEU A CA 1
ATOM 874 C C . LEU A 1 107 ? -11.356 9.288 10.169 1.00 90.62 107 LEU A C 1
ATOM 876 O O . LEU A 1 107 ? -10.354 8.941 9.549 1.00 90.62 107 LEU A O 1
ATOM 880 N N . ILE A 1 108 ? -11.291 9.999 11.299 1.00 92.25 108 ILE A N 1
ATOM 881 C CA . ILE A 1 108 ? -10.030 10.471 11.889 1.00 92.25 108 ILE A CA 1
ATOM 882 C C . ILE A 1 108 ? -9.123 9.290 12.254 1.00 92.25 108 ILE A C 1
ATOM 884 O O . ILE A 1 108 ? -7.951 9.274 11.883 1.00 92.25 108 ILE A O 1
ATOM 888 N N . VAL A 1 109 ? -9.662 8.284 12.947 1.00 91.69 109 VAL A N 1
ATOM 889 C CA . VAL A 1 109 ? -8.902 7.098 13.367 1.00 91.69 109 VAL A CA 1
ATOM 890 C C . VAL A 1 109 ? -8.413 6.301 12.159 1.00 91.69 109 VAL A C 1
ATOM 892 O O . VAL A 1 109 ? -7.259 5.871 12.148 1.00 91.69 109 VAL A O 1
ATOM 895 N N . LEU A 1 110 ? -9.242 6.137 11.124 1.00 92.69 110 LEU A N 1
ATOM 896 C CA . LEU A 1 110 ? -8.844 5.459 9.892 1.00 92.69 110 LEU A CA 1
ATOM 897 C C . LEU A 1 110 ? -7.691 6.197 9.198 1.00 92.69 110 LEU A C 1
ATOM 899 O O . LEU A 1 110 ? -6.689 5.571 8.856 1.00 92.69 110 LEU A O 1
ATOM 903 N N . LEU A 1 111 ? -7.799 7.519 9.030 1.00 92.88 111 LEU A N 1
ATOM 904 C CA . LEU A 1 111 ? -6.757 8.336 8.399 1.00 92.88 111 LEU A CA 1
ATOM 905 C C . LEU A 1 111 ? -5.437 8.278 9.173 1.00 92.88 111 LEU A C 1
ATOM 907 O O . LEU A 1 111 ? -4.390 8.026 8.577 1.00 92.88 111 LEU A O 1
ATOM 911 N N . LEU A 1 112 ? -5.483 8.443 10.498 1.00 93.25 112 LEU A N 1
ATOM 912 C CA . LEU A 1 112 ? -4.300 8.325 11.351 1.00 93.25 112 LEU A CA 1
ATOM 913 C C . LEU A 1 112 ? -3.672 6.934 11.248 1.00 93.25 112 LEU A C 1
ATOM 915 O O . LEU A 1 112 ? -2.458 6.821 11.104 1.00 93.25 112 LEU A O 1
ATOM 919 N N . SER A 1 113 ? -4.492 5.882 11.256 1.00 91.88 113 SER A N 1
ATOM 920 C CA . SER A 1 113 ? -4.011 4.503 11.137 1.00 91.88 113 SER A CA 1
ATOM 921 C C . SER A 1 113 ? -3.309 4.269 9.802 1.00 91.88 113 SER A C 1
ATOM 923 O O . SER A 1 113 ? -2.251 3.645 9.781 1.00 91.88 113 SER A O 1
ATOM 925 N N . ILE A 1 114 ? -3.835 4.803 8.695 1.00 91.62 114 ILE A N 1
ATOM 926 C CA . ILE A 1 114 ? -3.193 4.713 7.374 1.00 91.62 114 ILE A CA 1
ATOM 927 C C . ILE A 1 114 ? -1.843 5.441 7.376 1.00 91.62 114 ILE A C 1
ATOM 929 O O . ILE A 1 114 ? -0.848 4.864 6.939 1.00 91.62 114 ILE A O 1
ATOM 933 N N . ILE A 1 115 ? -1.792 6.674 7.894 1.00 91.44 115 ILE A N 1
ATOM 934 C CA . ILE A 1 115 ? -0.570 7.494 7.928 1.00 91.44 115 ILE A CA 1
ATOM 935 C C . ILE A 1 115 ? 0.519 6.816 8.764 1.00 91.44 115 ILE A C 1
ATOM 937 O O . ILE A 1 115 ? 1.643 6.645 8.292 1.00 91.44 115 ILE A O 1
ATOM 941 N N . ILE A 1 116 ? 0.180 6.392 9.985 1.00 90.19 116 ILE A N 1
ATOM 942 C CA . ILE A 1 116 ? 1.118 5.721 10.892 1.00 90.19 116 ILE A CA 1
ATOM 943 C C . ILE A 1 116 ? 1.617 4.426 10.252 1.00 90.19 116 ILE A C 1
ATOM 945 O O . ILE A 1 116 ? 2.820 4.193 10.199 1.00 90.19 116 ILE A O 1
ATOM 949 N N . SER A 1 117 ? 0.717 3.620 9.687 1.00 90.19 117 SER A N 1
ATOM 950 C CA . SER A 1 117 ? 1.088 2.347 9.059 1.00 90.19 117 SER A CA 1
ATOM 951 C C . SER A 1 117 ? 1.999 2.534 7.853 1.00 90.19 117 SER A C 1
ATOM 953 O O . SER A 1 117 ? 2.943 1.764 7.677 1.00 90.19 117 SER A O 1
ATOM 955 N N . TYR A 1 118 ? 1.752 3.562 7.038 1.00 88.12 118 TYR A N 1
ATOM 956 C CA . TYR A 1 118 ? 2.611 3.911 5.911 1.00 88.12 118 TYR A CA 1
ATOM 957 C C . TYR A 1 118 ? 4.014 4.303 6.388 1.00 88.12 118 TYR A C 1
ATOM 959 O O . TYR A 1 118 ? 5.007 3.741 5.922 1.00 88.12 118 TYR A O 1
ATOM 967 N N . TYR A 1 119 ? 4.099 5.205 7.369 1.00 87.25 119 TYR A N 1
ATOM 968 C CA . TYR A 1 119 ? 5.377 5.689 7.886 1.00 87.25 119 TYR A CA 1
ATOM 969 C C . TYR A 1 119 ? 6.178 4.572 8.572 1.00 87.25 119 TYR A C 1
ATOM 971 O O . TYR A 1 119 ? 7.352 4.362 8.265 1.00 87.25 119 TYR A O 1
ATOM 979 N N . SER A 1 120 ? 5.532 3.783 9.435 1.00 85.38 120 SER A N 1
ATOM 980 C CA . SER A 1 120 ? 6.154 2.641 10.112 1.00 85.38 120 SER A CA 1
ATOM 981 C C . SER A 1 120 ? 6.608 1.562 9.129 1.00 85.38 120 SER A C 1
ATOM 983 O O . SER A 1 120 ? 7.720 1.046 9.250 1.00 85.38 120 SER A O 1
ATOM 985 N N . SER A 1 121 ? 5.793 1.251 8.115 1.00 83.62 121 SER A N 1
ATOM 986 C CA . SER A 1 121 ? 6.158 0.277 7.081 1.00 83.62 121 SER A CA 1
ATOM 987 C C . SER A 1 121 ? 7.346 0.737 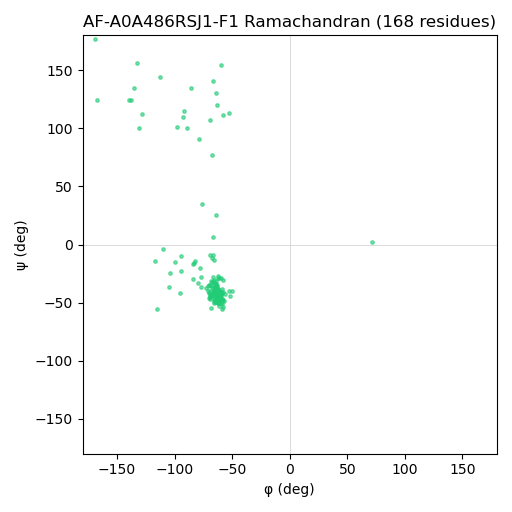6.234 1.00 83.62 121 SER A C 1
ATOM 989 O O . SER A 1 121 ? 8.119 -0.107 5.777 1.00 83.62 121 SER A O 1
ATOM 991 N N . SER A 1 122 ? 7.486 2.045 6.003 1.00 78.19 122 SER A N 1
ATOM 992 C CA . SER A 1 122 ? 8.601 2.613 5.239 1.00 78.19 122 SER A CA 1
ATOM 993 C C . SER A 1 122 ? 9.897 2.669 6.048 1.00 78.19 122 SER A C 1
ATOM 995 O O . SER A 1 122 ? 10.970 2.472 5.485 1.00 78.19 122 SER A O 1
ATOM 997 N N . TYR A 1 123 ? 9.815 2.945 7.351 1.00 76.12 123 TYR A N 1
ATOM 998 C CA . TYR A 1 123 ? 10.995 3.122 8.201 1.00 76.12 123 TYR A CA 1
ATOM 999 C C . TYR A 1 123 ? 11.622 1.786 8.631 1.00 76.12 123 TYR A C 1
ATOM 1001 O O . TYR A 1 123 ? 12.837 1.675 8.776 1.00 76.12 123 TYR A O 1
ATOM 1009 N N . ILE A 1 124 ? 10.809 0.741 8.817 1.00 68.31 124 ILE A N 1
ATOM 1010 C CA . ILE A 1 124 ? 11.286 -0.537 9.356 1.00 68.31 124 ILE A CA 1
ATOM 1011 C C . ILE A 1 124 ? 11.757 -1.453 8.214 1.00 68.31 124 ILE A C 1
ATOM 1013 O O . ILE A 1 124 ? 10.978 -2.136 7.533 1.00 68.31 124 ILE A O 1
ATOM 1017 N N . ARG A 1 125 ? 13.077 -1.511 8.016 1.00 61.22 125 ARG A N 1
ATOM 1018 C CA . ARG A 1 125 ? 13.759 -2.470 7.133 1.00 61.22 125 ARG A CA 1
ATOM 1019 C C . ARG A 1 125 ? 13.885 -3.835 7.819 1.00 61.22 125 ARG A C 1
ATOM 1021 O O . ARG A 1 125 ? 14.832 -4.088 8.541 1.00 61.22 125 ARG A O 1
ATOM 1028 N N . ILE A 1 126 ? 12.897 -4.709 7.615 1.00 56.03 126 ILE A N 1
ATOM 1029 C CA . ILE A 1 126 ? 12.922 -6.090 8.147 1.00 56.03 126 ILE A CA 1
ATOM 1030 C C . ILE A 1 126 ? 13.834 -7.019 7.318 1.00 56.03 126 ILE A C 1
ATOM 1032 O O . ILE A 1 126 ? 14.255 -8.050 7.819 1.00 56.03 126 ILE A O 1
ATOM 1036 N N . ILE A 1 127 ? 14.146 -6.676 6.062 1.00 52.81 127 ILE A N 1
ATOM 1037 C CA . ILE A 1 127 ? 14.976 -7.494 5.164 1.00 52.81 127 ILE A CA 1
ATOM 1038 C C . ILE A 1 127 ? 15.923 -6.544 4.430 1.00 52.81 127 ILE A C 1
ATOM 1040 O O . ILE A 1 127 ? 15.454 -5.568 3.837 1.00 52.81 127 ILE A O 1
ATOM 1044 N N . ASP A 1 128 ? 17.228 -6.802 4.531 1.00 47.62 128 ASP A N 1
ATOM 1045 C CA . ASP A 1 128 ? 18.268 -6.106 3.777 1.00 47.62 128 ASP A CA 1
ATOM 1046 C C . ASP A 1 128 ? 17.984 -6.272 2.278 1.00 47.62 128 ASP A C 1
ATOM 1048 O O . ASP A 1 128 ? 18.089 -7.357 1.717 1.00 47.62 128 ASP A O 1
ATOM 1052 N N . GLU A 1 129 ? 17.616 -5.181 1.608 1.00 48.66 129 GLU A N 1
ATOM 1053 C CA . GLU A 1 129 ? 17.404 -5.114 0.151 1.00 48.66 129 GLU A CA 1
ATOM 1054 C C . GLU A 1 129 ? 18.702 -5.304 -0.657 1.00 48.66 129 GLU A C 1
ATOM 1056 O O . GLU A 1 129 ? 18.690 -5.160 -1.879 1.00 48.66 129 GLU A O 1
ATOM 1061 N N . LYS A 1 130 ? 19.825 -5.627 -0.002 1.00 50.31 130 LYS A N 1
ATOM 1062 C CA . LYS A 1 130 ? 21.147 -5.726 -0.629 1.00 50.31 130 LYS A CA 1
ATOM 1063 C C . LYS A 1 130 ? 21.286 -6.871 -1.644 1.00 50.31 130 LYS A C 1
ATOM 1065 O O . LYS A 1 130 ? 22.268 -6.886 -2.373 1.00 50.31 130 LYS A O 1
ATOM 1070 N N . GLU A 1 131 ? 20.319 -7.784 -1.752 1.00 51.19 131 GLU A N 1
ATOM 1071 C CA . GLU A 1 131 ? 20.447 -8.982 -2.603 1.00 51.19 131 GLU A CA 1
ATOM 1072 C C . GLU A 1 131 ? 19.563 -9.017 -3.862 1.00 51.19 131 GLU A C 1
ATOM 1074 O O . GLU A 1 131 ? 19.681 -9.948 -4.653 1.00 51.19 131 GLU A O 1
ATOM 1079 N N . ILE A 1 132 ? 18.673 -8.045 -4.100 1.00 53.78 132 ILE A N 1
ATOM 1080 C CA . ILE A 1 132 ? 17.672 -8.203 -5.180 1.00 53.78 132 ILE A CA 1
ATOM 1081 C C . ILE A 1 132 ? 18.268 -7.961 -6.577 1.00 53.78 132 ILE A C 1
ATOM 1083 O O . ILE A 1 132 ? 17.787 -8.522 -7.560 1.00 53.78 132 ILE A O 1
ATOM 1087 N N . ILE A 1 133 ? 19.313 -7.140 -6.688 1.00 58.38 133 ILE A N 1
ATOM 1088 C CA . ILE A 1 133 ? 19.941 -6.814 -7.972 1.00 58.38 133 ILE A CA 1
ATOM 1089 C C . ILE A 1 133 ? 21.433 -7.069 -7.843 1.00 58.38 133 ILE A C 1
ATOM 1091 O O . ILE A 1 133 ? 22.120 -6.340 -7.134 1.00 58.38 133 ILE A O 1
ATOM 1095 N N . ASN A 1 134 ? 21.937 -8.075 -8.559 1.00 71.69 134 ASN A N 1
ATOM 1096 C CA . ASN A 1 134 ? 23.368 -8.242 -8.757 1.00 71.69 134 ASN A CA 1
ATOM 1097 C C . ASN A 1 134 ? 23.853 -7.095 -9.665 1.00 71.69 134 ASN A C 1
ATOM 1099 O O . ASN A 1 134 ? 23.545 -7.091 -10.864 1.00 71.69 134 ASN A O 1
ATOM 1103 N N . PRO A 1 135 ? 24.582 -6.098 -9.129 1.00 72.50 135 PRO A N 1
ATOM 1104 C CA . PRO A 1 135 ? 24.931 -4.891 -9.875 1.00 72.50 135 PRO A CA 1
ATOM 1105 C C . PRO A 1 135 ? 25.778 -5.220 -11.106 1.00 72.50 135 PRO A C 1
ATOM 1107 O O . PRO A 1 135 ? 25.680 -4.546 -12.129 1.00 72.50 135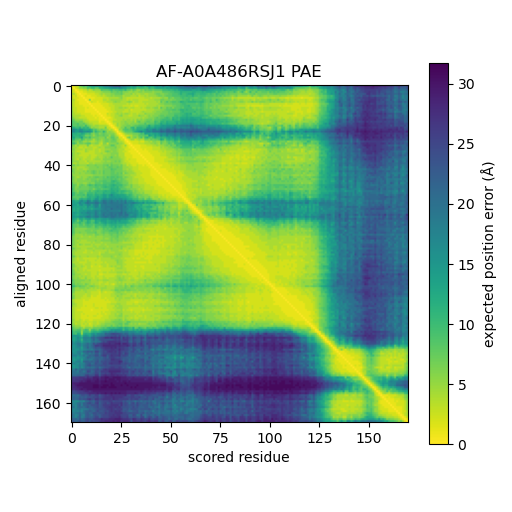 PRO A O 1
ATOM 1110 N N . LYS A 1 136 ? 26.560 -6.304 -11.043 1.00 78.25 136 LYS A N 1
ATOM 1111 C CA . LYS A 1 136 ? 27.379 -6.767 -12.159 1.00 78.25 136 LYS A CA 1
ATOM 1112 C C . LYS A 1 136 ? 26.522 -7.240 -13.336 1.00 78.25 136 LYS A C 1
ATOM 1114 O O . LYS A 1 136 ? 26.728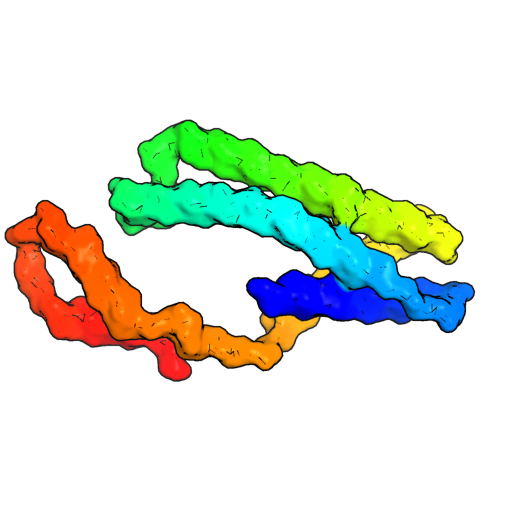 -6.772 -14.452 1.00 78.25 136 LYS A O 1
ATOM 1119 N N . GLU A 1 137 ? 25.538 -8.104 -13.088 1.00 77.31 137 GLU A N 1
ATOM 1120 C CA . GLU A 1 137 ? 24.641 -8.618 -14.137 1.00 77.31 137 GLU A CA 1
ATOM 1121 C C . GLU A 1 137 ? 23.767 -7.511 -14.732 1.00 77.31 137 GLU A C 1
ATOM 1123 O O . GLU A 1 137 ? 23.608 -7.436 -15.950 1.00 77.31 137 GLU A O 1
ATOM 1128 N N . TYR A 1 138 ? 23.259 -6.596 -13.901 1.00 79.19 138 TYR A N 1
ATOM 1129 C CA . TYR A 1 138 ? 22.478 -5.453 -14.378 1.00 79.19 138 TYR A CA 1
ATOM 1130 C C . TYR A 1 138 ? 23.303 -4.522 -15.285 1.00 79.19 138 TYR A C 1
ATOM 1132 O O . TYR A 1 138 ? 22.857 -4.112 -16.363 1.00 79.19 138 TYR A O 1
ATOM 1140 N N . CYS A 1 139 ? 24.535 -4.203 -14.882 1.00 80.50 139 CYS A N 1
ATOM 1141 C CA . CYS A 1 139 ? 25.427 -3.354 -15.668 1.00 80.50 139 CYS A CA 1
ATOM 1142 C C . CYS A 1 139 ? 25.870 -4.026 -16.978 1.00 80.50 139 CYS A C 1
ATOM 1144 O O . CYS A 1 139 ? 25.979 -3.356 -18.006 1.00 80.50 139 CYS A O 1
ATOM 1146 N N . GLU A 1 140 ? 26.076 -5.344 -16.981 1.00 81.38 140 GLU A N 1
ATOM 1147 C CA . GLU A 1 140 ? 26.367 -6.096 -18.205 1.00 81.38 140 GLU A CA 1
ATOM 1148 C C . GLU A 1 140 ? 25.176 -6.112 -19.168 1.00 81.38 140 GLU A C 1
ATOM 1150 O O . GLU A 1 140 ? 25.350 -5.835 -20.358 1.00 81.38 140 GLU A O 1
ATOM 1155 N N . LEU A 1 141 ? 23.962 -6.347 -18.663 1.00 79.06 141 LEU A N 1
ATOM 1156 C CA . LEU A 1 141 ? 22.747 -6.348 -19.475 1.00 79.06 141 LEU A CA 1
ATOM 1157 C C . LEU A 1 141 ? 22.466 -4.966 -20.085 1.00 79.06 141 LEU A C 1
ATOM 1159 O O . LEU A 1 141 ? 22.169 -4.856 -21.275 1.00 79.06 141 LEU A O 1
ATOM 1163 N N . SER A 1 142 ? 22.610 -3.897 -19.296 1.00 77.94 142 SER A N 1
ATOM 1164 C CA . SER A 1 142 ? 22.416 -2.521 -19.774 1.00 77.94 142 SER A CA 1
ATOM 1165 C C . SER A 1 142 ? 23.431 -2.113 -20.850 1.00 77.94 142 SER A C 1
ATOM 1167 O O . SER A 1 142 ? 23.054 -1.437 -21.808 1.00 77.94 142 SER A O 1
ATOM 1169 N N . TYR A 1 143 ? 24.687 -2.568 -20.758 1.00 76.94 143 TYR A N 1
ATOM 1170 C CA . TYR A 1 143 ? 25.684 -2.357 -21.812 1.00 76.94 143 TYR A CA 1
ATOM 1171 C C . TYR A 1 143 ? 25.276 -3.050 -23.120 1.00 76.94 143 TYR A C 1
ATOM 1173 O O . TYR A 1 143 ? 25.302 -2.428 -24.181 1.00 76.94 143 TYR A O 1
ATOM 1181 N N . ILE A 1 144 ? 24.852 -4.317 -23.053 1.00 77.31 144 ILE A N 1
ATOM 1182 C CA . ILE A 1 144 ? 24.430 -5.086 -24.236 1.00 77.31 144 ILE A CA 1
ATOM 1183 C C . ILE A 1 144 ? 23.212 -4.435 -24.902 1.00 77.31 144 ILE A C 1
ATOM 1185 O O . ILE A 1 144 ? 23.205 -4.245 -26.117 1.00 77.31 144 ILE A O 1
ATOM 1189 N N . LEU A 1 145 ? 22.203 -4.040 -24.125 1.00 72.81 145 LEU A N 1
ATOM 1190 C CA . LEU A 1 145 ? 20.993 -3.407 -24.658 1.00 72.81 145 LEU A CA 1
ATOM 1191 C C . LEU A 1 145 ? 21.280 -2.044 -25.301 1.00 72.81 145 LEU A C 1
ATOM 1193 O O . LEU A 1 145 ? 20.692 -1.713 -26.326 1.00 72.81 145 LEU A O 1
ATOM 1197 N N . LYS A 1 146 ? 22.196 -1.261 -24.721 1.00 69.31 146 LYS A N 1
ATOM 1198 C CA . LYS A 1 146 ? 22.480 0.107 -25.169 1.00 69.31 146 LYS A CA 1
ATOM 1199 C C . LYS A 1 146 ? 23.469 0.185 -26.334 1.00 69.31 146 LYS A C 1
ATOM 1201 O O . LYS A 1 146 ? 23.378 1.118 -27.123 1.00 69.31 146 LYS A O 1
ATOM 1206 N N . PHE A 1 147 ? 24.400 -0.766 -26.438 1.00 70.06 147 PHE A N 1
ATOM 1207 C CA . PHE A 1 147 ? 25.494 -0.713 -27.415 1.00 70.06 147 PHE A CA 1
ATOM 1208 C C . PHE A 1 147 ? 25.487 -1.841 -28.454 1.00 70.06 147 PHE A C 1
ATOM 1210 O O . PHE A 1 147 ? 26.151 -1.691 -29.476 1.00 70.06 147 PHE A O 1
ATOM 1217 N N . SER A 1 148 ? 24.729 -2.934 -28.277 1.00 56.97 148 SER A N 1
ATOM 1218 C CA . SER A 1 148 ? 24.615 -3.962 -29.3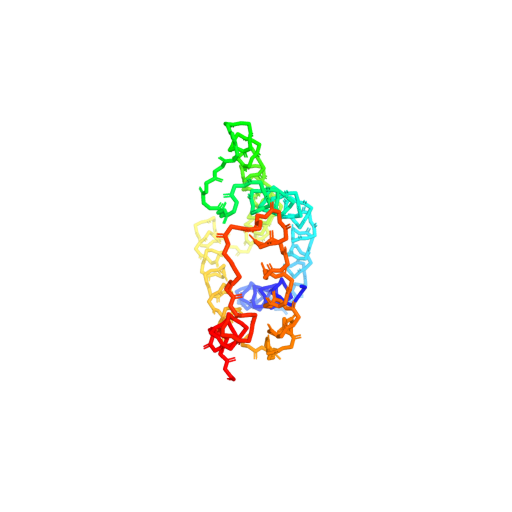32 1.00 56.97 148 SER A CA 1
ATOM 1219 C C . SER A 1 148 ? 23.895 -3.515 -30.619 1.00 56.97 148 SER A C 1
ATOM 1221 O O . SER A 1 148 ? 24.267 -4.036 -31.669 1.00 56.97 148 SER A O 1
ATOM 1223 N N . PRO A 1 149 ? 22.950 -2.544 -30.627 1.00 56.06 149 PRO A N 1
ATOM 1224 C CA . PRO A 1 149 ? 22.315 -2.108 -31.876 1.00 56.06 149 PRO A CA 1
ATOM 1225 C C . PRO A 1 149 ? 23.131 -1.068 -32.661 1.00 56.06 149 PRO A C 1
ATOM 1227 O O . PRO A 1 149 ? 22.844 -0.821 -33.829 1.00 56.06 149 PRO A O 1
ATOM 1230 N N . SER A 1 150 ? 24.124 -0.422 -32.042 1.00 53.69 150 SER A N 1
ATOM 1231 C CA . SER A 1 150 ? 24.840 0.710 -32.638 1.00 53.69 150 SER A CA 1
ATOM 1232 C C . SER A 1 150 ? 26.353 0.528 -32.526 1.00 53.69 150 SER A C 1
ATOM 1234 O O . SER A 1 150 ? 26.949 0.858 -31.502 1.00 53.69 150 SER A O 1
ATOM 1236 N N . HIS A 1 151 ? 26.992 0.086 -33.611 1.00 54.50 151 HIS A N 1
ATOM 1237 C CA . HIS A 1 151 ? 28.454 0.020 -33.791 1.00 54.50 151 HIS A CA 1
ATOM 1238 C C . HIS A 1 151 ? 29.162 1.399 -33.780 1.00 54.50 151 HIS A C 1
ATOM 1240 O O . HIS A 1 151 ? 30.210 1.567 -34.393 1.00 54.50 151 HIS A O 1
ATOM 1246 N N . ILE A 1 152 ? 28.594 2.424 -33.136 1.00 52.81 152 ILE A N 1
ATOM 1247 C CA . ILE A 1 152 ? 28.955 3.826 -33.395 1.00 52.81 152 ILE A CA 1
ATOM 1248 C C . ILE A 1 152 ? 30.026 4.377 -32.447 1.00 52.81 152 ILE A C 1
ATOM 1250 O O . ILE A 1 152 ? 30.584 5.419 -32.741 1.00 52.81 152 ILE A O 1
ATOM 1254 N N . ASN A 1 153 ? 30.408 3.690 -31.372 1.00 54.91 153 ASN A N 1
ATOM 1255 C CA . ASN A 1 153 ? 31.679 3.947 -30.684 1.00 54.91 153 ASN A CA 1
ATOM 1256 C C . ASN A 1 153 ? 31.936 2.803 -29.706 1.00 54.91 153 ASN A C 1
ATOM 1258 O O . ASN A 1 153 ? 31.100 2.543 -28.840 1.00 54.91 153 ASN A O 1
ATOM 1262 N N . GLU A 1 154 ? 33.083 2.133 -29.817 1.00 59.44 154 GLU A N 1
ATOM 1263 C CA . GLU A 1 154 ? 33.538 1.143 -28.837 1.00 59.44 154 GLU A CA 1
ATOM 1264 C C . GLU A 1 154 ? 33.870 1.844 -27.512 1.00 59.44 154 GLU A C 1
ATOM 1266 O O . GLU A 1 154 ? 35.023 2.094 -27.163 1.00 59.44 154 GLU A O 1
ATOM 1271 N N . ILE A 1 155 ? 32.842 2.203 -26.741 1.00 64.19 155 ILE A N 1
ATOM 1272 C CA . ILE A 1 155 ? 33.039 2.585 -25.349 1.00 64.19 155 ILE A CA 1
ATOM 1273 C C . ILE A 1 155 ? 33.589 1.350 -24.643 1.00 64.19 155 ILE A C 1
ATOM 1275 O O . ILE A 1 155 ? 32.942 0.297 -24.621 1.00 64.19 155 ILE A O 1
ATOM 1279 N N . ASN A 1 156 ? 34.789 1.493 -24.074 1.00 71.06 156 ASN A N 1
ATOM 1280 C CA . ASN A 1 156 ? 35.484 0.419 -23.381 1.00 71.06 156 ASN A CA 1
ATOM 1281 C C . ASN A 1 156 ? 34.554 -0.187 -22.320 1.00 71.06 156 ASN A C 1
ATOM 1283 O O . ASN A 1 156 ? 34.200 0.470 -21.335 1.00 71.06 156 ASN A O 1
ATOM 1287 N N . LYS A 1 157 ? 34.161 -1.446 -22.540 1.00 73.50 157 LYS A N 1
ATOM 1288 C CA . LYS A 1 157 ? 33.212 -2.189 -21.703 1.00 73.50 157 LYS A CA 1
ATOM 1289 C C . LYS A 1 157 ? 33.598 -2.122 -20.224 1.00 73.50 157 LYS A C 1
ATOM 1291 O O . LYS A 1 157 ? 32.739 -1.917 -19.374 1.00 73.50 157 LYS A O 1
ATOM 1296 N N . SER A 1 158 ? 34.894 -2.212 -19.919 1.00 75.19 158 SER A N 1
ATOM 1297 C CA . SER A 1 158 ? 35.403 -2.158 -18.542 1.00 75.19 158 SER A CA 1
ATOM 1298 C C . SER A 1 158 ? 35.173 -0.799 -17.867 1.00 75.19 158 SER A C 1
ATOM 1300 O O . SER A 1 158 ? 34.791 -0.747 -16.699 1.00 75.19 158 SER A O 1
ATOM 1302 N N . LEU A 1 159 ? 35.324 0.301 -18.610 1.00 79.38 159 LEU A N 1
ATOM 1303 C CA . LEU A 1 159 ? 35.098 1.659 -18.113 1.00 79.38 159 LEU A CA 1
ATOM 1304 C C . LEU A 1 159 ? 33.612 1.897 -17.802 1.00 79.38 159 LEU A C 1
ATOM 1306 O O . LEU A 1 159 ? 33.278 2.473 -16.767 1.00 79.38 159 LEU A O 1
ATOM 1310 N N . TYR A 1 160 ? 32.722 1.428 -18.682 1.00 79.38 160 TYR A N 1
ATOM 1311 C CA . TYR A 1 160 ? 31.276 1.531 -18.484 1.00 79.38 160 TYR A CA 1
ATOM 1312 C C . TYR A 1 160 ? 30.809 0.701 -17.284 1.00 79.38 160 TYR A C 1
ATOM 1314 O O . TYR A 1 160 ? 30.103 1.221 -16.421 1.00 79.38 160 TYR A O 1
ATOM 1322 N N . LEU A 1 161 ? 31.248 -0.560 -17.193 1.00 81.50 161 LEU A N 1
ATOM 1323 C CA . LEU A 1 161 ? 30.885 -1.454 -16.094 1.00 81.50 161 LEU A CA 1
ATOM 1324 C C . LEU A 1 161 ? 31.356 -0.912 -14.744 1.00 81.50 161 LEU A C 1
ATOM 1326 O O . LEU A 1 161 ? 30.554 -0.842 -13.820 1.00 81.50 161 LEU A O 1
ATOM 1330 N N . ASN A 1 162 ? 32.602 -0.442 -14.637 1.00 81.88 162 ASN A N 1
ATOM 1331 C CA . ASN A 1 162 ? 33.117 0.124 -13.387 1.00 81.88 162 ASN A CA 1
ATOM 1332 C C . ASN A 1 162 ? 32.340 1.372 -12.955 1.00 81.88 162 ASN A C 1
ATOM 1334 O O . ASN A 1 162 ? 32.011 1.528 -11.781 1.00 81.88 162 ASN A O 1
ATOM 1338 N N . LYS A 1 163 ? 32.002 2.255 -13.901 1.00 82.94 163 LYS A N 1
ATOM 1339 C CA . LYS A 1 163 ? 31.210 3.451 -13.599 1.00 82.94 163 LYS A CA 1
ATOM 1340 C C . LYS A 1 163 ? 29.779 3.098 -13.192 1.00 82.94 163 LYS A C 1
ATOM 1342 O O . LYS A 1 163 ? 29.239 3.744 -12.305 1.00 82.94 163 LYS A O 1
ATOM 1347 N N . CYS A 1 164 ? 29.191 2.081 -13.818 1.00 79.69 164 CYS A N 1
ATOM 1348 C CA . CYS A 1 164 ? 27.847 1.598 -13.517 1.00 79.69 164 CYS A CA 1
ATOM 1349 C C . CYS A 1 164 ? 27.772 0.902 -12.149 1.00 79.69 164 CYS A C 1
ATOM 1351 O O . CYS A 1 164 ? 26.896 1.224 -11.355 1.00 79.69 164 CYS A O 1
ATOM 1353 N N . ILE A 1 165 ? 28.720 0.015 -11.830 1.00 82.44 165 ILE A N 1
ATOM 1354 C CA . ILE A 1 165 ? 28.768 -0.706 -10.548 1.00 82.44 165 ILE A CA 1
ATOM 1355 C C . ILE A 1 165 ? 28.939 0.274 -9.380 1.00 82.44 165 ILE A C 1
ATOM 1357 O O . ILE A 1 165 ? 28.275 0.128 -8.359 1.00 82.44 165 ILE A O 1
ATOM 1361 N N . ASN A 1 166 ? 29.747 1.324 -9.555 1.00 81.69 166 ASN A N 1
ATOM 1362 C CA . ASN A 1 166 ? 29.964 2.355 -8.534 1.00 81.69 166 ASN A CA 1
ATOM 1363 C C . ASN A 1 166 ? 28.740 3.253 -8.262 1.00 81.69 166 ASN A C 1
ATOM 1365 O O . ASN A 1 166 ? 28.778 4.048 -7.326 1.00 81.69 166 ASN A O 1
ATOM 1369 N N . LEU A 1 167 ? 27.670 3.162 -9.064 1.00 76.75 167 LEU A N 1
ATOM 1370 C CA . LEU A 1 167 ? 26.400 3.847 -8.787 1.00 76.75 167 LEU A CA 1
ATOM 1371 C C . LEU A 1 167 ? 25.523 3.073 -7.795 1.00 76.75 167 LEU A C 1
ATOM 1373 O O . LEU A 1 167 ? 24.562 3.637 -7.272 1.00 76.75 167 LEU A O 1
ATOM 1377 N N . PHE A 1 168 ? 25.833 1.801 -7.535 1.00 69.50 168 PHE A N 1
ATOM 1378 C CA . PHE A 1 168 ? 25.118 1.005 -6.548 1.00 69.50 168 PHE A CA 1
ATOM 1379 C C . PHE A 1 168 ? 25.718 1.233 -5.154 1.00 69.50 168 PHE A C 1
ATOM 1381 O O . PHE A 1 168 ? 26.942 1.233 -5.006 1.00 69.50 168 PHE A O 1
ATOM 1388 N N . PRO A 1 169 ? 24.883 1.439 -4.121 1.00 61.81 169 PRO A N 1
ATOM 1389 C CA . PRO A 1 169 ? 25.367 1.553 -2.752 1.00 61.81 169 PRO A CA 1
ATOM 1390 C C . PRO A 1 169 ? 26.013 0.230 -2.314 1.00 61.81 169 PRO A C 1
ATOM 1392 O O . PRO A 1 169 ? 25.416 -0.831 -2.492 1.00 61.81 169 PRO A O 1
ATOM 1395 N N . GLN A 1 170 ? 27.223 0.308 -1.750 1.00 55.84 170 GLN A N 1
ATOM 1396 C CA . GLN A 1 170 ? 27.944 -0.838 -1.177 1.00 55.84 170 GLN A CA 1
ATOM 1397 C C . GLN A 1 170 ? 27.279 -1.365 0.106 1.00 55.84 170 GLN A C 1
ATOM 1399 O O . GLN A 1 170 ? 26.774 -0.579 0.943 1.00 55.84 170 GLN A O 1
#

Organism: Klebsiella pneumoniae (NCBI:txid573)

Solvent-accessible surface area (backbone atoms only — not comparable to full-atom values): 9578 Å² total; per-residue (Å²): 120,64,64,62,53,42,29,21,51,41,32,26,51,44,52,28,55,59,47,33,80,80,42,94,56,83,59,64,61,56,32,53,39,41,52,54,38,49,61,61,44,47,58,53,52,50,55,51,48,53,53,46,49,53,18,36,74,72,62,71,33,76,86,46,68,82,43,73,64,60,52,49,53,51,48,53,51,52,51,50,45,52,54,45,46,42,62,51,41,51,50,55,55,40,56,59,41,39,76,81,33,57,70,69,58,20,51,52,51,50,53,51,28,52,53,52,14,52,54,52,41,70,68,58,77,89,63,83,75,81,73,81,63,60,52,67,61,53,36,52,51,52,48,50,71,71,44,69,86,46,94,81,66,89,69,56,63,68,62,53,39,54,60,49,43,69,70,53,86,131

Secondary structure (DSSP, 8-state):
-HHHHHHHHHHHHHHHHHHHTTSS---THHHHHHHHHHHHHHHHHHHHHHHHHHHHHHHS-SSS-SSHHHHHHHHHHHHHHHHHHIIIIIHHHHHHHTTTS-HHHHHHHHHHHHHHHHHHHHH---S-GGGS--HHHHHHHHHHHHHSS-TT----HHHHHHHHHTTS--

Foldseek 3Di:
DLLLQLLLVLLQVLLQVVVCVQPVDRDCVSSVLSVVLCVVLVVLVVVLVVLQVVCCLPVVDSPDHPDPVSVVVNVVSVVVNVVSCCVRRVVVQLVVQCVRDPSVVSVVSNVVSNVRSVVSSVVDDPDPPVPPDPQQVVQVVVCCSVPVVDPPDPPPSVVSSVVSSVVDDD